Protein AF-A0A435Z7U7-F1 (afdb_monomer_lite)

Sequence (94 aa):
MIYISEEESAALVTHELAFEAAREALVAAASRQSWVFPAVIGRTKEASNTFSIKSGSSNDLTGVKIGSFWSGNPARGLPRHNSTIVLLDHNTGR

pLDDT: mean 96.13, std 2.6, range [87.5, 98.56]

Radius of gyration: 15.52 Å; chains: 1; bounding box: 40×30×38 Å

Foldseek 3Di:
DDDADPVNCVVPDDPVNVVVVVVVVVVCVVDPQKDWDDKDKDADVPNQKIWIKTWMDGPAWGWIKIKIADPCCVVVVGDRIDIDIDTAHNPPRD

Structure (mmCIF, N/CA/C/O backbone):
data_AF-A0A435Z7U7-F1
#
_entry.id   AF-A0A435Z7U7-F1
#
loop_
_atom_site.group_PDB
_atom_site.id
_atom_site.type_symbol
_atom_site.label_atom_id
_atom_site.label_alt_id
_atom_site.label_comp_id
_atom_site.label_asym_id
_atom_site.label_entity_id
_atom_site.label_seq_id
_atom_site.pdbx_PDB_ins_code
_atom_site.Cartn_x
_atom_site.Cartn_y
_atom_site.Cartn_z
_atom_site.occupancy
_atom_site.B_iso_or_equiv
_atom_site.auth_seq_id
_atom_site.auth_comp_id
_atom_site.auth_asym_id
_atom_site.auth_atom_id
_atom_site.pdbx_PDB_model_num
ATOM 1 N N . MET A 1 1 ? -3.609 -15.086 6.948 1.00 87.50 1 MET A N 1
ATOM 2 C CA . MET A 1 1 ? -3.115 -14.201 5.879 1.00 87.50 1 MET A CA 1
ATOM 3 C C . MET A 1 1 ? -3.924 -14.495 4.634 1.00 87.50 1 MET A C 1
ATOM 5 O O . MET A 1 1 ? -3.966 -15.651 4.230 1.00 87.50 1 MET A O 1
ATOM 9 N N . ILE A 1 2 ? -4.615 -13.492 4.100 1.00 95.94 2 ILE A N 1
ATOM 10 C CA . ILE A 1 2 ? -5.355 -13.594 2.838 1.00 95.94 2 ILE A CA 1
ATOM 11 C C . ILE A 1 2 ? -4.466 -12.968 1.765 1.00 95.94 2 ILE A C 1
ATOM 13 O O . ILE A 1 2 ? -3.935 -11.879 1.976 1.00 95.94 2 ILE A O 1
ATOM 17 N N . TYR A 1 3 ? -4.269 -13.672 0.655 1.00 97.38 3 TYR A N 1
ATOM 18 C CA . TYR A 1 3 ? -3.587 -13.137 -0.518 1.00 97.38 3 TYR A CA 1
ATOM 19 C C . TYR A 1 3 ? -4.638 -12.748 -1.552 1.00 97.38 3 TYR A C 1
ATOM 21 O O . TYR A 1 3 ? -5.548 -13.529 -1.810 1.00 97.38 3 TYR A O 1
ATOM 29 N N . ILE A 1 4 ? -4.506 -11.542 -2.102 1.00 97.94 4 ILE A N 1
ATOM 30 C CA . ILE A 1 4 ? -5.317 -11.048 -3.213 1.00 97.94 4 ILE A CA 1
ATOM 31 C C . ILE A 1 4 ? -4.329 -10.644 -4.302 1.00 97.94 4 ILE A C 1
ATOM 33 O O . ILE A 1 4 ? -3.472 -9.782 -4.083 1.00 97.94 4 ILE A O 1
ATOM 37 N N . SER A 1 5 ? -4.412 -11.309 -5.446 1.00 97.75 5 SER A N 1
ATOM 38 C CA . SER A 1 5 ? -3.595 -11.007 -6.616 1.00 97.75 5 SER A CA 1
ATOM 39 C C . SER A 1 5 ? -4.013 -9.692 -7.281 1.00 97.75 5 SER A C 1
ATOM 41 O O . SER A 1 5 ? -5.085 -9.143 -7.022 1.00 97.75 5 SER A O 1
ATOM 43 N N . GLU A 1 6 ? -3.159 -9.180 -8.169 1.00 96.25 6 GLU A N 1
ATOM 44 C CA . GLU A 1 6 ? -3.488 -8.011 -8.990 1.00 96.25 6 GLU A CA 1
ATOM 45 C C . GLU A 1 6 ? -4.755 -8.259 -9.822 1.00 96.25 6 GLU A C 1
ATOM 47 O O . GLU A 1 6 ? -5.654 -7.421 -9.812 1.00 96.25 6 GLU A O 1
ATOM 52 N N . GLU A 1 7 ? -4.861 -9.432 -10.453 1.00 97.69 7 GLU A N 1
ATOM 53 C CA . GLU A 1 7 ? -6.016 -9.831 -11.263 1.00 97.69 7 GLU A CA 1
ATOM 54 C C . GLU A 1 7 ? -7.310 -9.872 -10.439 1.00 97.69 7 GLU A C 1
ATOM 56 O O . GLU A 1 7 ? -8.308 -9.269 -10.832 1.00 97.69 7 GLU A O 1
ATOM 61 N N . GLU A 1 8 ? -7.285 -10.496 -9.256 1.00 98.19 8 GLU A N 1
ATOM 62 C CA . GLU A 1 8 ? -8.441 -10.519 -8.352 1.00 98.19 8 GLU A CA 1
ATOM 63 C C . GLU A 1 8 ? -8.818 -9.109 -7.888 1.00 98.19 8 GLU A C 1
ATOM 65 O O . GLU A 1 8 ? -9.991 -8.741 -7.913 1.00 98.19 8 GLU A O 1
ATOM 70 N N . SER A 1 9 ? -7.837 -8.287 -7.502 1.00 97.06 9 SER A N 1
ATOM 71 C CA . SER A 1 9 ? -8.107 -6.912 -7.070 1.00 97.06 9 SER A CA 1
ATOM 72 C C . SER A 1 9 ? -8.709 -6.063 -8.193 1.00 97.06 9 SER A C 1
ATOM 74 O O . SER A 1 9 ? -9.649 -5.311 -7.950 1.00 97.06 9 SER A O 1
ATOM 76 N N . ALA A 1 10 ? -8.234 -6.224 -9.430 1.00 96.62 10 ALA A N 1
ATOM 77 C CA . ALA A 1 10 ? -8.752 -5.515 -10.594 1.00 96.62 10 ALA A CA 1
ATOM 78 C C . ALA A 1 10 ? -10.177 -5.957 -10.953 1.00 96.62 10 ALA A C 1
ATOM 80 O O . ALA A 1 10 ? -10.980 -5.130 -11.374 1.00 96.62 10 ALA A O 1
ATOM 81 N N . ALA A 1 11 ? -10.504 -7.237 -10.756 1.00 98.00 11 ALA A N 1
ATOM 82 C CA . ALA A 1 11 ? -11.848 -7.760 -10.977 1.00 98.00 11 ALA A CA 1
ATOM 83 C C . ALA A 1 11 ? -12.853 -7.317 -9.896 1.00 98.00 11 ALA A C 1
ATOM 85 O O . ALA A 1 11 ? -14.042 -7.187 -10.181 1.00 98.00 11 ALA A O 1
ATOM 86 N N . LEU A 1 12 ? -12.391 -7.096 -8.661 1.00 97.50 12 LEU A N 1
ATOM 87 C CA . LEU A 1 12 ? -13.237 -6.717 -7.523 1.00 97.50 12 LEU A CA 1
ATOM 88 C C . LEU A 1 12 ? -13.458 -5.202 -7.402 1.00 97.50 12 LEU A C 1
ATOM 90 O O . LEU A 1 12 ? -14.485 -4.773 -6.875 1.00 97.50 12 LEU A O 1
ATOM 94 N N . VAL A 1 13 ? -12.499 -4.384 -7.841 1.00 97.44 13 VAL A N 1
ATOM 95 C CA . VAL A 1 13 ? -12.558 -2.927 -7.673 1.00 97.44 13 VAL A CA 1
ATOM 96 C C . VAL A 1 13 ? -13.357 -2.274 -8.798 1.00 97.44 13 VAL A C 1
ATOM 98 O O . VAL A 1 13 ? -12.963 -2.306 -9.960 1.00 97.44 13 VAL A O 1
ATOM 101 N N . THR A 1 14 ? -14.447 -1.594 -8.437 1.00 98.25 14 THR A N 1
ATOM 102 C CA . THR A 1 14 ? -15.175 -0.698 -9.347 1.00 98.25 14 THR A CA 1
ATOM 103 C C . THR A 1 14 ? -14.737 0.754 -9.170 1.00 98.25 14 THR A C 1
ATOM 105 O O . THR A 1 14 ? -14.097 1.117 -8.177 1.00 98.25 14 THR A O 1
ATOM 108 N N . HIS A 1 15 ? -15.098 1.610 -10.128 1.00 97.81 15 HIS A N 1
ATOM 109 C CA . HIS A 1 15 ? -14.805 3.038 -10.039 1.00 97.81 15 HIS A CA 1
ATOM 110 C C . HIS A 1 15 ? -15.503 3.685 -8.836 1.00 97.81 15 HIS A C 1
ATOM 112 O O . HIS A 1 15 ? -14.880 4.444 -8.097 1.00 97.81 15 HIS A O 1
ATOM 118 N N . GLU A 1 16 ? -16.768 3.338 -8.604 1.00 98.56 16 GLU A N 1
ATOM 119 C CA . GLU A 1 16 ? -17.573 3.830 -7.487 1.00 98.56 16 GLU A CA 1
ATOM 120 C C . GLU A 1 16 ? -16.971 3.391 -6.150 1.00 98.56 16 GLU A C 1
ATOM 122 O O . GLU A 1 16 ? -16.804 4.217 -5.256 1.00 98.56 16 GLU A O 1
ATOM 127 N N . LEU A 1 17 ? -16.563 2.120 -6.031 1.00 98.31 17 LEU A N 1
ATOM 128 C CA . LEU A 1 17 ? -15.903 1.610 -4.828 1.00 98.31 17 LEU A CA 1
ATOM 129 C C . LEU A 1 17 ? -14.598 2.365 -4.548 1.00 98.31 17 LEU A C 1
ATOM 131 O O . LEU A 1 17 ? -14.352 2.789 -3.419 1.00 98.31 17 LEU A O 1
ATOM 135 N N . ALA A 1 18 ? -13.764 2.554 -5.575 1.00 98.12 18 ALA A N 1
ATOM 136 C CA . ALA A 1 18 ? -12.503 3.275 -5.442 1.00 98.12 18 ALA A CA 1
ATOM 137 C C . ALA A 1 18 ? -12.717 4.747 -5.058 1.00 98.12 18 ALA A C 1
ATOM 139 O O . ALA A 1 18 ? -11.972 5.284 -4.236 1.00 98.12 18 ALA A O 1
ATOM 140 N N . PHE A 1 19 ? -13.730 5.395 -5.637 1.00 98.44 19 PHE A N 1
ATOM 141 C CA . PHE A 1 19 ? -14.076 6.781 -5.344 1.00 98.44 19 PHE A CA 1
ATOM 142 C C . PHE A 1 19 ? -14.530 6.958 -3.893 1.00 98.44 19 PHE A C 1
ATOM 144 O O . PHE A 1 19 ? -13.982 7.805 -3.183 1.00 98.44 19 PHE A O 1
ATOM 151 N N . GLU A 1 20 ? -15.482 6.145 -3.433 1.00 98.50 20 GLU A N 1
ATOM 152 C CA . GLU A 1 20 ? -16.001 6.226 -2.065 1.00 98.50 20 GLU A CA 1
ATOM 153 C C . GLU A 1 20 ? -14.892 5.946 -1.042 1.00 98.50 20 GLU A C 1
ATOM 155 O O . GLU A 1 20 ? -14.692 6.744 -0.124 1.00 98.50 20 GLU A O 1
ATOM 160 N N . ALA A 1 21 ? -14.080 4.905 -1.264 1.00 96.38 21 ALA A N 1
ATOM 161 C CA . ALA A 1 21 ? -12.946 4.584 -0.398 1.00 96.38 21 ALA A CA 1
ATOM 162 C C . ALA A 1 21 ? -11.911 5.722 -0.334 1.00 96.38 21 ALA A C 1
ATOM 164 O O . ALA A 1 21 ? -11.415 6.065 0.742 1.00 96.38 21 ALA A O 1
ATOM 165 N N . ALA A 1 22 ? -11.585 6.348 -1.471 1.00 96.75 22 ALA A N 1
ATOM 166 C CA . ALA A 1 22 ? -10.663 7.482 -1.505 1.00 96.75 22 ALA A CA 1
ATOM 167 C C . ALA A 1 22 ? -11.236 8.711 -0.783 1.00 96.75 22 ALA A C 1
ATOM 169 O O . ALA A 1 22 ? -10.508 9.384 -0.047 1.00 96.75 22 ALA A O 1
ATOM 170 N N . ARG A 1 23 ? -12.533 8.996 -0.956 1.00 97.69 23 ARG A N 1
ATOM 171 C CA . ARG A 1 23 ? -13.223 10.087 -0.257 1.00 97.69 23 ARG A CA 1
ATOM 172 C C . ARG A 1 23 ? -13.172 9.879 1.254 1.00 97.69 23 ARG A C 1
ATOM 174 O O . ARG A 1 23 ? -12.779 10.794 1.974 1.00 97.69 23 ARG A O 1
ATOM 181 N N . GLU A 1 24 ? -13.537 8.694 1.731 1.00 95.88 24 GLU A N 1
ATOM 182 C CA . GLU A 1 24 ? -13.525 8.356 3.159 1.00 95.88 24 GLU A CA 1
ATOM 183 C C . GLU A 1 24 ? -12.120 8.446 3.754 1.00 95.88 24 GLU A C 1
ATOM 185 O O . GLU A 1 24 ? -11.937 9.063 4.805 1.00 95.88 24 GLU A O 1
ATOM 190 N N . ALA A 1 25 ? -11.109 7.930 3.050 1.00 94.50 25 ALA A N 1
ATOM 191 C CA . ALA A 1 25 ? -9.719 8.033 3.479 1.00 94.50 25 ALA A CA 1
ATOM 192 C C . ALA A 1 25 ? -9.252 9.495 3.601 1.00 94.50 25 ALA A C 1
ATOM 194 O O . ALA A 1 25 ? -8.573 9.846 4.566 1.00 94.50 25 ALA A O 1
ATOM 195 N N . LEU A 1 26 ? -9.627 10.365 2.656 1.00 95.62 26 LEU A N 1
ATOM 196 C CA . LEU A 1 26 ? -9.290 11.792 2.704 1.00 95.62 26 LEU A CA 1
ATOM 197 C C . LEU A 1 26 ? -9.998 12.517 3.856 1.00 95.62 26 LEU A C 1
ATOM 199 O O . LEU A 1 26 ? -9.369 13.322 4.542 1.00 95.62 26 LEU A O 1
ATOM 203 N N . VAL A 1 27 ? -11.276 12.213 4.104 1.00 95.75 27 VAL A N 1
ATOM 204 C CA . VAL A 1 27 ? -12.023 12.754 5.253 1.00 95.75 27 VAL A CA 1
ATOM 205 C C . VAL A 1 27 ? -11.380 12.313 6.570 1.00 95.75 27 VAL A C 1
ATOM 207 O O . VAL A 1 27 ? -11.158 13.145 7.450 1.00 95.75 27 VAL A O 1
ATOM 210 N N . ALA A 1 28 ? -11.019 11.034 6.695 1.00 94.31 28 ALA A N 1
ATOM 211 C CA . ALA A 1 28 ? -10.350 10.502 7.879 1.00 94.31 28 ALA A CA 1
ATOM 212 C C . ALA A 1 28 ? -8.962 11.127 8.094 1.00 94.31 28 ALA A C 1
ATOM 214 O O . ALA A 1 28 ? -8.595 11.426 9.231 1.00 94.31 28 ALA A O 1
ATOM 215 N N . ALA A 1 29 ? -8.199 11.363 7.022 1.00 93.69 29 ALA A N 1
ATOM 216 C CA . ALA A 1 29 ? -6.880 11.999 7.083 1.00 93.69 29 ALA A CA 1
ATOM 217 C C . ALA A 1 29 ? -6.940 13.477 7.507 1.00 93.69 29 ALA A C 1
ATOM 219 O O . ALA A 1 29 ? -5.981 13.995 8.074 1.00 93.69 29 ALA A O 1
ATOM 220 N N . ALA A 1 30 ? -8.061 14.155 7.246 1.00 95.62 30 ALA A N 1
ATOM 221 C CA . ALA A 1 30 ? -8.314 15.519 7.707 1.00 95.62 30 ALA A CA 1
ATOM 222 C C . ALA A 1 30 ? -8.866 15.583 9.146 1.00 95.62 30 ALA A C 1
ATOM 224 O O . ALA A 1 30 ? -9.022 16.675 9.698 1.00 95.62 30 ALA A O 1
ATOM 225 N N . SER A 1 31 ? -9.178 14.436 9.755 1.00 93.00 31 SER A N 1
ATOM 226 C CA . SER A 1 31 ? -9.731 14.331 11.105 1.00 93.00 31 SER A CA 1
ATOM 227 C C . SER A 1 31 ? -8.708 13.748 12.090 1.00 93.00 31 SER A C 1
ATOM 229 O O . SER A 1 31 ? -7.556 13.485 11.755 1.00 93.00 31 SER A O 1
ATOM 231 N N . ARG A 1 32 ? -9.118 13.556 13.351 1.00 92.38 32 ARG A N 1
ATOM 232 C CA . ARG A 1 32 ? -8.306 12.870 14.377 1.00 92.38 32 ARG A CA 1
ATOM 233 C C . ARG A 1 32 ? -8.553 11.356 14.432 1.00 92.38 32 ARG A C 1
ATOM 235 O O . ARG A 1 32 ? -8.158 10.721 15.401 1.00 92.38 32 ARG A O 1
ATOM 242 N N . GLN A 1 33 ? -9.253 10.796 13.445 1.00 91.19 33 GLN A N 1
ATOM 243 C CA . GLN A 1 33 ? -9.636 9.376 13.397 1.00 91.19 33 GLN A CA 1
ATOM 244 C C . GLN A 1 33 ? -8.646 8.518 12.602 1.00 91.19 33 GLN A C 1
ATOM 246 O O . GLN A 1 33 ? -8.868 7.320 12.425 1.00 91.19 33 GLN A O 1
ATOM 251 N N . SER A 1 34 ? -7.577 9.123 12.082 1.00 96.00 34 SER A N 1
ATOM 252 C CA . SER A 1 34 ? -6.515 8.399 11.402 1.00 96.00 34 SER A CA 1
ATOM 253 C C . SER A 1 34 ? -5.151 9.038 11.627 1.00 96.00 34 SER A C 1
ATOM 255 O O . SER A 1 34 ? -5.024 10.199 12.021 1.00 96.00 34 SER A O 1
ATOM 257 N N . TRP A 1 35 ? -4.123 8.249 11.352 1.00 96.50 35 TRP A N 1
ATOM 258 C CA . TRP A 1 35 ? -2.725 8.618 11.396 1.00 96.50 35 TRP A CA 1
ATOM 259 C C . TRP A 1 35 ? -2.095 8.261 10.060 1.00 96.50 35 TRP A C 1
ATOM 261 O O . TRP A 1 35 ? -2.073 7.097 9.658 1.00 96.50 35 TRP A O 1
ATOM 271 N N . VAL A 1 36 ? -1.554 9.270 9.383 1.00 96.88 36 VAL A N 1
ATOM 272 C CA . VAL A 1 36 ? -0.693 9.093 8.213 1.00 96.88 36 VAL A CA 1
ATOM 273 C C . VAL A 1 36 ? 0.745 9.223 8.689 1.00 96.88 36 VAL A C 1
ATOM 275 O O . VAL A 1 36 ? 1.144 10.271 9.200 1.00 96.88 36 VAL A O 1
ATOM 278 N N . PHE A 1 37 ? 1.525 8.155 8.555 1.00 97.31 37 PHE A N 1
ATOM 279 C CA . PHE A 1 37 ? 2.899 8.144 9.045 1.00 97.31 37 PHE A CA 1
ATOM 280 C C . PHE A 1 37 ? 3.864 8.760 8.018 1.00 97.31 37 PHE A C 1
ATOM 282 O O . PHE A 1 37 ? 3.571 8.765 6.816 1.00 97.31 37 PHE A O 1
ATOM 289 N N . PRO A 1 38 ? 5.032 9.272 8.457 1.00 98.12 38 PRO A N 1
ATOM 290 C CA . PRO A 1 38 ? 6.043 9.794 7.548 1.00 98.12 38 PRO A CA 1
ATOM 291 C C . PRO A 1 38 ? 6.436 8.766 6.485 1.00 98.12 38 PRO A C 1
ATOM 293 O O . PRO A 1 38 ? 6.770 7.622 6.795 1.00 98.12 38 PRO A O 1
ATOM 296 N N . ALA A 1 39 ? 6.413 9.184 5.220 1.00 98.12 39 ALA A N 1
ATOM 297 C CA . ALA A 1 39 ? 6.806 8.313 4.125 1.00 98.12 39 ALA A CA 1
ATOM 298 C C . ALA A 1 39 ? 8.311 8.017 4.183 1.00 98.12 39 ALA A C 1
ATOM 300 O O . ALA A 1 39 ? 9.132 8.931 4.279 1.00 98.12 39 ALA A O 1
ATOM 301 N N . VAL A 1 40 ? 8.679 6.746 4.032 1.00 98.31 40 VAL A N 1
ATOM 302 C CA . VAL A 1 40 ? 10.067 6.360 3.754 1.00 98.31 40 VAL A CA 1
ATOM 303 C C . VAL A 1 40 ? 10.274 6.453 2.252 1.00 98.31 40 VAL A C 1
ATOM 305 O O . VAL A 1 40 ? 9.476 5.910 1.489 1.00 98.31 40 VAL A O 1
ATOM 308 N N . ILE A 1 41 ? 11.338 7.122 1.818 1.00 97.75 41 ILE A N 1
ATOM 309 C CA . ILE A 1 41 ? 11.712 7.231 0.406 1.00 97.75 41 ILE A CA 1
ATOM 310 C C . ILE A 1 41 ? 13.131 6.699 0.264 1.00 97.75 41 ILE A C 1
ATOM 312 O O . ILE A 1 41 ? 14.070 7.251 0.833 1.00 97.75 41 ILE A O 1
ATOM 316 N N . GLY A 1 42 ? 13.279 5.624 -0.501 1.00 96.38 42 GLY A N 1
ATOM 317 C CA . GLY A 1 42 ? 14.560 5.000 -0.781 1.00 96.38 42 GLY A CA 1
ATOM 318 C C . GLY A 1 42 ? 14.947 5.136 -2.246 1.00 96.38 42 GLY A C 1
ATOM 319 O O . GLY A 1 42 ? 14.106 5.101 -3.147 1.00 96.38 42 GLY A O 1
ATOM 320 N N . ARG A 1 43 ? 16.249 5.262 -2.487 1.00 95.94 43 ARG A N 1
ATOM 321 C CA . ARG A 1 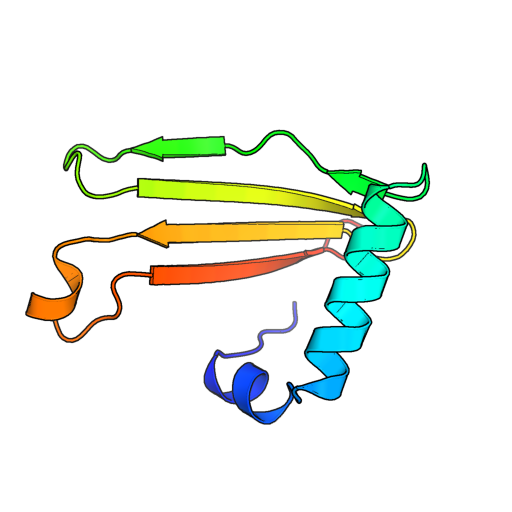43 ? 16.858 5.154 -3.815 1.00 95.94 43 ARG A CA 1
ATOM 322 C C . ARG A 1 43 ? 17.788 3.955 -3.827 1.00 95.94 43 ARG A C 1
ATOM 324 O O . ARG A 1 43 ? 18.410 3.647 -2.813 1.00 95.94 43 ARG A O 1
ATOM 331 N N . THR A 1 44 ? 17.869 3.274 -4.961 1.00 93.31 44 THR A N 1
ATOM 332 C CA . THR A 1 44 ? 18.847 2.193 -5.129 1.00 93.31 44 THR A CA 1
ATOM 333 C C . THR A 1 44 ? 20.192 2.754 -5.601 1.00 93.31 44 THR A C 1
ATOM 335 O O . THR A 1 44 ? 20.325 3.959 -5.812 1.00 93.31 44 THR A O 1
ATOM 338 N N . LYS A 1 45 ? 21.189 1.882 -5.815 1.00 94.00 45 LYS A N 1
ATOM 339 C CA . LYS A 1 45 ? 22.446 2.260 -6.486 1.00 94.00 45 LYS A CA 1
ATOM 340 C C . LYS A 1 45 ? 22.196 2.877 -7.867 1.00 94.00 45 LYS A C 1
ATOM 342 O O . LYS A 1 45 ? 22.884 3.813 -8.257 1.00 94.00 45 LYS A O 1
ATOM 347 N N . GLU A 1 46 ? 21.214 2.349 -8.591 1.00 94.31 46 GLU A N 1
ATOM 348 C CA . GLU A 1 46 ? 20.699 2.974 -9.803 1.00 94.31 46 GLU A CA 1
ATOM 349 C C . GLU A 1 46 ? 19.792 4.138 -9.384 1.00 94.31 46 GLU A C 1
ATOM 351 O O . GLU A 1 46 ? 18.711 3.918 -8.829 1.00 94.31 46 GLU A O 1
ATOM 356 N N . ALA A 1 47 ? 20.249 5.373 -9.612 1.00 91.12 47 ALA A N 1
ATOM 357 C CA . ALA A 1 47 ? 19.588 6.586 -9.124 1.00 91.12 47 ALA A CA 1
ATOM 358 C C . ALA A 1 47 ? 18.185 6.782 -9.719 1.00 91.12 47 ALA A C 1
ATOM 360 O O . ALA A 1 47 ? 17.337 7.436 -9.108 1.00 91.12 47 ALA A O 1
ATOM 361 N N . SER A 1 48 ? 17.938 6.195 -10.894 1.00 93.56 48 SER A N 1
ATOM 362 C CA . SER A 1 48 ? 16.631 6.202 -11.549 1.00 93.56 48 SER A CA 1
ATOM 363 C C . SER A 1 48 ? 15.622 5.222 -10.937 1.00 93.56 48 SER A C 1
ATOM 365 O O . SER A 1 48 ? 14.434 5.315 -11.247 1.00 93.56 48 SER A O 1
ATOM 367 N N . ASN A 1 49 ? 16.053 4.325 -10.043 1.00 97.62 49 ASN A N 1
ATOM 368 C CA . ASN A 1 49 ? 15.174 3.390 -9.347 1.00 97.62 49 ASN A CA 1
ATOM 369 C C . ASN A 1 49 ? 14.907 3.856 -7.915 1.00 97.62 49 ASN A C 1
ATOM 371 O O . ASN A 1 49 ? 15.826 4.143 -7.138 1.00 97.62 49 ASN A O 1
ATOM 375 N N . THR A 1 50 ? 13.631 3.883 -7.546 1.00 97.81 50 THR A N 1
ATOM 376 C CA . THR A 1 50 ? 13.180 4.369 -6.239 1.00 97.81 50 THR A CA 1
ATOM 377 C C . THR A 1 50 ? 12.131 3.448 -5.646 1.00 97.81 50 THR A C 1
ATOM 379 O O . THR A 1 50 ? 11.387 2.786 -6.368 1.00 97.81 50 THR A O 1
ATOM 382 N N . PHE A 1 51 ? 12.042 3.425 -4.322 1.00 97.94 51 PHE A N 1
ATOM 383 C CA . PHE A 1 51 ? 10.920 2.820 -3.621 1.00 97.94 51 PHE A CA 1
ATOM 384 C C . PHE A 1 51 ? 10.412 3.758 -2.532 1.00 97.94 51 PHE A C 1
ATOM 386 O O . PHE A 1 51 ? 11.112 4.665 -2.081 1.00 97.94 51 PHE A O 1
ATOM 393 N N . SER A 1 52 ? 9.175 3.541 -2.111 1.00 98.31 52 SER A N 1
ATOM 394 C CA . SER A 1 52 ? 8.588 4.246 -0.985 1.00 98.31 52 SER A CA 1
ATOM 395 C C . SER A 1 52 ? 7.778 3.306 -0.113 1.00 98.31 52 SER A C 1
ATOM 397 O O . SER A 1 52 ? 7.176 2.354 -0.610 1.00 98.31 52 SER A O 1
ATOM 399 N N . ILE A 1 53 ? 7.747 3.606 1.179 1.00 98.56 53 ILE A N 1
ATOM 400 C CA . ILE A 1 53 ? 6.866 2.962 2.146 1.00 98.56 53 ILE A CA 1
ATOM 401 C C . ILE A 1 53 ? 5.928 4.044 2.660 1.00 98.56 53 ILE A C 1
ATOM 403 O O . ILE A 1 53 ? 6.376 5.074 3.166 1.00 98.56 53 ILE A O 1
ATOM 407 N N . LYS A 1 54 ? 4.628 3.826 2.477 1.00 98.50 54 LYS A N 1
ATOM 408 C CA . LYS A 1 54 ? 3.568 4.727 2.931 1.00 98.50 54 LYS A CA 1
ATOM 409 C C . LYS A 1 54 ? 2.638 3.930 3.825 1.00 98.50 54 LYS A C 1
ATOM 411 O O . LYS A 1 54 ? 1.994 3.001 3.343 1.00 98.50 54 LYS A O 1
ATOM 416 N N . SER A 1 55 ? 2.599 4.263 5.104 1.00 98.00 55 SER A N 1
ATOM 417 C CA . SER A 1 55 ? 1.786 3.566 6.095 1.00 98.00 55 SER A CA 1
ATOM 418 C C . SER A 1 55 ? 0.787 4.507 6.747 1.00 98.00 55 SER A C 1
ATOM 420 O O . SER A 1 55 ? 0.968 5.728 6.782 1.00 98.00 55 SER A O 1
ATOM 422 N N . GLY A 1 56 ? -0.273 3.913 7.276 1.00 96.88 56 GLY A N 1
ATOM 423 C CA . G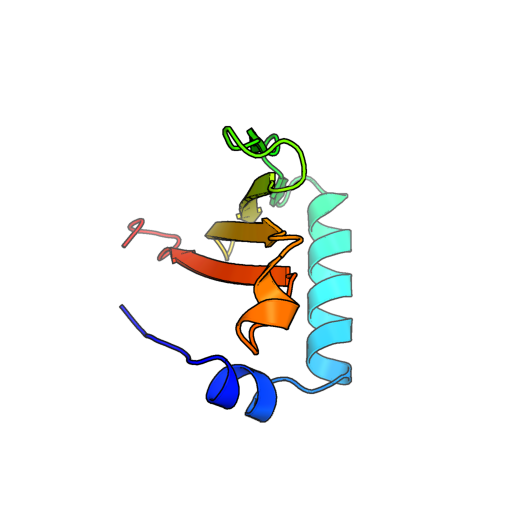LY A 1 56 ? -1.277 4.624 8.039 1.00 96.88 56 GLY A CA 1
ATOM 424 C C . GLY A 1 56 ? -2.116 3.681 8.884 1.00 96.88 56 GLY A C 1
ATOM 425 O O . GLY A 1 56 ? -2.041 2.456 8.751 1.00 96.88 56 GLY A O 1
ATOM 426 N N . SER A 1 57 ? -2.897 4.277 9.771 1.00 96.25 57 SER A N 1
ATOM 427 C CA . SER A 1 57 ? -3.849 3.582 10.627 1.00 96.25 57 SER A CA 1
ATOM 428 C C . SER A 1 57 ? -5.086 4.457 10.826 1.00 96.25 57 SER A C 1
ATOM 430 O O . SER A 1 57 ? -4.972 5.677 10.885 1.00 96.25 57 SER A O 1
ATOM 432 N N . SER A 1 58 ? -6.261 3.854 10.899 1.00 93.56 58 SER A N 1
ATOM 433 C CA . SER A 1 58 ? -7.521 4.451 11.336 1.00 93.56 58 SER A CA 1
ATOM 434 C C . SER A 1 58 ? -8.111 3.588 12.448 1.00 93.56 58 SER A C 1
ATOM 436 O O . SER A 1 58 ? -7.501 2.598 12.845 1.00 93.56 58 SER A O 1
ATOM 438 N N . ASN A 1 59 ? -9.304 3.928 12.931 1.00 88.06 59 ASN A N 1
ATOM 439 C CA . ASN A 1 59 ? -10.011 3.112 13.922 1.00 88.06 59 ASN A CA 1
ATOM 440 C C . ASN A 1 59 ? -10.283 1.665 13.466 1.00 88.06 59 ASN A C 1
ATOM 442 O O . ASN A 1 59 ? -10.438 0.796 14.314 1.00 88.06 59 ASN A O 1
ATOM 446 N N . ASP A 1 60 ? -10.335 1.414 12.154 1.00 87.50 60 ASP A N 1
ATOM 447 C CA . ASP A 1 60 ? -10.783 0.127 11.605 1.00 87.50 60 ASP A CA 1
ATOM 448 C C . ASP A 1 60 ? -9.740 -0.544 10.696 1.00 87.50 60 ASP A C 1
ATOM 450 O O . ASP A 1 60 ? -9.838 -1.736 10.408 1.00 87.50 60 ASP A O 1
ATOM 454 N N . LEU A 1 61 ? -8.731 0.197 10.222 1.00 93.12 61 LEU A N 1
ATOM 455 C CA . LEU A 1 61 ? -7.743 -0.298 9.261 1.00 93.12 61 LEU A CA 1
ATOM 456 C C . LEU A 1 61 ? -6.330 0.111 9.659 1.00 93.12 61 LEU A C 1
ATOM 458 O O . LEU A 1 61 ? -6.065 1.271 9.949 1.00 93.12 61 LEU A O 1
ATOM 462 N N . THR A 1 62 ? -5.389 -0.826 9.594 1.00 96.12 62 THR A N 1
ATOM 463 C CA . THR A 1 62 ? -3.956 -0.558 9.764 1.00 96.12 62 THR A CA 1
ATOM 464 C C . THR A 1 62 ? -3.195 -1.234 8.639 1.00 96.12 62 THR A C 1
ATOM 466 O O . THR A 1 62 ? -3.439 -2.399 8.324 1.00 96.12 62 THR A O 1
ATOM 469 N N . GLY A 1 63 ? -2.256 -0.525 8.017 1.00 97.38 63 GLY A N 1
ATOM 470 C CA . GLY A 1 63 ? -1.495 -1.130 6.937 1.00 97.38 63 GLY A CA 1
ATOM 471 C C . GLY A 1 63 ? -0.417 -0.258 6.327 1.00 97.38 63 GLY A C 1
ATOM 472 O O . GLY A 1 63 ? -0.117 0.861 6.757 1.00 97.38 63 GLY A O 1
ATOM 473 N N . VAL A 1 64 ? 0.188 -0.815 5.287 1.00 98.38 64 VAL A N 1
ATOM 474 C CA . VAL A 1 64 ? 1.291 -0.206 4.559 1.00 98.38 64 VAL A CA 1
ATOM 475 C C . VAL A 1 64 ? 1.199 -0.520 3.076 1.00 98.38 64 VAL A C 1
ATOM 477 O O . VAL A 1 64 ? 0.844 -1.624 2.671 1.00 98.38 64 VAL A O 1
ATOM 480 N N . LYS A 1 65 ? 1.574 0.456 2.251 1.00 98.50 65 LYS A N 1
ATOM 481 C CA . LYS A 1 65 ? 1.878 0.258 0.840 1.00 98.50 65 LYS A CA 1
ATOM 482 C C . LYS A 1 65 ? 3.371 0.407 0.608 1.00 98.50 65 LYS A C 1
ATOM 484 O O . LYS A 1 65 ? 3.956 1.447 0.919 1.00 98.50 65 LYS A O 1
ATOM 489 N N . ILE A 1 66 ? 3.955 -0.604 -0.017 1.00 98.50 66 ILE A N 1
ATOM 490 C CA . ILE A 1 66 ? 5.308 -0.564 -0.558 1.00 98.50 66 ILE A CA 1
ATOM 491 C C . ILE A 1 66 ? 5.162 -0.311 -2.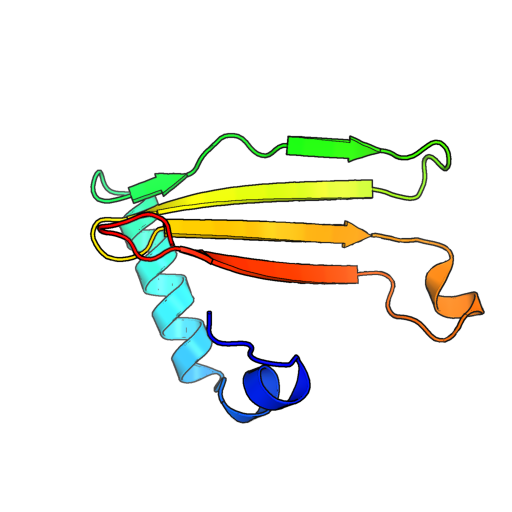054 1.00 98.50 66 ILE A C 1
ATOM 493 O O . ILE A 1 66 ? 4.593 -1.130 -2.767 1.00 98.50 66 ILE A O 1
ATOM 497 N N . GLY A 1 67 ? 5.610 0.851 -2.520 1.00 98.12 67 GLY A N 1
ATOM 498 C CA . GLY A 1 67 ? 5.586 1.225 -3.933 1.00 98.12 67 GLY A CA 1
ATOM 499 C C . GLY A 1 67 ? 6.994 1.312 -4.498 1.00 98.12 67 GLY A C 1
ATOM 500 O O . GLY A 1 67 ? 7.918 1.717 -3.796 1.00 98.12 67 GLY A O 1
ATOM 501 N N . SER A 1 68 ? 7.157 0.984 -5.770 1.00 97.81 68 SER A N 1
ATOM 502 C CA . SER A 1 68 ? 8.440 1.005 -6.461 1.00 97.81 68 SER A CA 1
ATOM 503 C C . SER A 1 68 ? 8.327 1.628 -7.849 1.00 97.81 68 SER A C 1
ATOM 505 O O . SER A 1 68 ? 7.272 1.601 -8.484 1.00 97.81 68 SER A O 1
ATOM 507 N N . PHE A 1 69 ? 9.430 2.212 -8.309 1.00 98.00 69 PHE A N 1
ATOM 508 C CA . PHE A 1 69 ? 9.613 2.699 -9.668 1.00 98.00 69 PHE A CA 1
ATOM 509 C C . PHE A 1 69 ? 10.961 2.224 -10.201 1.00 98.00 69 PHE A C 1
ATOM 511 O O . PHE A 1 69 ? 12.001 2.607 -9.666 1.00 98.00 69 PHE A O 1
ATOM 518 N N . TRP A 1 70 ? 10.932 1.382 -11.233 1.00 97.62 70 TRP A N 1
ATOM 519 C CA . TRP A 1 70 ? 12.118 0.859 -11.906 1.00 97.62 70 TRP A CA 1
ATOM 520 C C . TRP A 1 70 ? 12.129 1.319 -13.362 1.00 97.62 70 TRP A C 1
ATOM 522 O O . TRP A 1 70 ? 11.339 0.852 -14.186 1.00 97.62 70 TRP A O 1
ATOM 532 N N . SER A 1 71 ? 13.027 2.245 -13.688 1.00 96.50 71 SER A N 1
ATOM 533 C CA . SER A 1 71 ? 13.052 2.945 -14.979 1.00 96.50 71 SER A CA 1
ATOM 534 C C . SER A 1 71 ? 13.259 1.995 -16.169 1.00 96.50 71 SER A C 1
ATOM 536 O O . SER A 1 71 ? 12.611 2.157 -17.208 1.00 96.50 71 SER A O 1
ATOM 538 N N . GLY A 1 72 ? 14.109 0.979 -15.985 1.00 96.69 72 GLY A N 1
ATOM 539 C CA . GLY A 1 72 ? 14.501 -0.008 -16.994 1.00 96.69 72 GLY A CA 1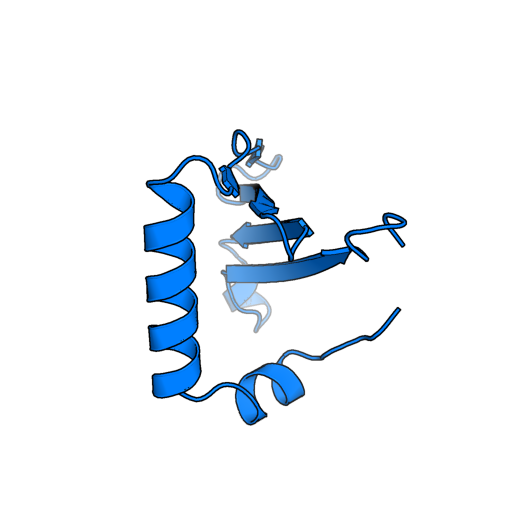
ATOM 540 C C . GLY A 1 72 ? 13.571 -1.217 -17.144 1.00 96.69 72 GLY A C 1
ATOM 541 O O . GLY A 1 72 ? 13.808 -2.050 -18.015 1.00 96.69 72 GLY A O 1
ATOM 542 N N . ASN A 1 73 ? 12.509 -1.333 -16.340 1.00 97.44 73 ASN A N 1
ATOM 543 C CA . ASN A 1 73 ? 11.580 -2.469 -16.408 1.00 97.44 73 ASN A CA 1
ATOM 544 C C . ASN A 1 73 ? 10.938 -2.714 -17.790 1.00 97.44 73 ASN A C 1
ATOM 546 O O . ASN A 1 73 ? 10.811 -3.883 -18.160 1.00 97.44 73 ASN A O 1
ATOM 550 N N . PRO A 1 74 ? 10.607 -1.690 -18.603 1.00 97.62 74 PRO A N 1
ATOM 551 C CA . PRO A 1 74 ? 10.043 -1.915 -19.933 1.00 97.62 74 PRO A CA 1
ATOM 552 C C . PRO A 1 74 ? 10.937 -2.747 -20.861 1.00 97.62 74 PRO A C 1
ATOM 554 O O . PRO A 1 74 ? 10.419 -3.532 -21.647 1.00 97.62 74 PRO A O 1
ATOM 557 N N . ALA A 1 75 ? 12.267 -2.665 -20.725 1.00 97.50 75 ALA A N 1
ATOM 558 C CA . ALA A 1 75 ? 13.201 -3.496 -21.497 1.00 97.50 75 ALA A CA 1
ATOM 559 C C . ALA A 1 75 ? 13.109 -4.996 -21.149 1.00 97.50 75 ALA A C 1
ATOM 561 O O . ALA A 1 75 ? 13.646 -5.839 -21.859 1.00 97.50 75 ALA A O 1
ATOM 562 N N . ARG A 1 76 ? 12.432 -5.326 -20.045 1.00 96.50 76 ARG A N 1
ATOM 563 C CA . ARG A 1 76 ? 12.189 -6.682 -19.542 1.00 96.50 76 ARG A CA 1
ATOM 564 C C . ARG A 1 76 ? 10.713 -7.083 -19.653 1.00 96.50 76 ARG A C 1
ATOM 566 O O . ARG A 1 76 ? 10.332 -8.098 -19.083 1.00 96.50 76 ARG A O 1
ATOM 573 N N . GLY A 1 77 ? 9.883 -6.275 -20.319 1.00 97.19 77 GLY A N 1
ATOM 574 C CA . GLY A 1 77 ? 8.438 -6.500 -20.412 1.00 97.19 77 GLY A CA 1
ATOM 575 C C . GLY A 1 77 ? 7.672 -6.259 -19.106 1.00 97.19 77 GLY A C 1
ATOM 576 O O . GLY A 1 77 ? 6.570 -6.770 -18.955 1.00 97.19 77 GLY A O 1
ATOM 577 N N . LEU A 1 78 ? 8.240 -5.506 -18.156 1.00 97.12 78 LEU A N 1
ATOM 578 C CA . LEU A 1 78 ? 7.625 -5.237 -16.852 1.00 97.12 78 LEU A CA 1
ATOM 579 C C . LEU A 1 78 ? 7.139 -3.777 -16.734 1.00 97.12 78 LEU A C 1
ATOM 581 O O . LEU A 1 78 ? 7.764 -2.871 -17.303 1.00 97.12 78 LEU A O 1
ATOM 585 N N . PRO A 1 79 ? 6.087 -3.500 -15.938 1.00 96.62 79 PRO A N 1
ATOM 586 C CA . PRO A 1 79 ? 5.696 -2.138 -15.591 1.00 96.62 79 PRO A CA 1
ATOM 587 C C . PRO A 1 79 ? 6.785 -1.413 -14.795 1.00 96.62 79 PRO A C 1
ATOM 589 O O . PRO A 1 79 ? 7.470 -2.003 -13.953 1.00 96.62 79 PRO A O 1
ATOM 592 N N . ARG A 1 80 ? 6.923 -0.099 -15.014 1.00 97.50 80 ARG A N 1
ATOM 593 C CA . ARG A 1 80 ? 7.830 0.735 -14.205 1.00 97.50 80 ARG A CA 1
ATOM 594 C C . ARG A 1 80 ? 7.361 0.826 -12.759 1.00 97.50 80 ARG A C 1
ATOM 596 O O . ARG A 1 80 ? 8.177 0.704 -11.850 1.00 97.50 80 ARG A O 1
ATOM 603 N N . HIS A 1 81 ? 6.065 1.058 -12.573 1.00 97.56 81 HIS A N 1
ATOM 604 C CA . HIS A 1 81 ? 5.438 1.192 -11.268 1.00 97.56 81 HIS A CA 1
ATOM 605 C C . HIS A 1 81 ? 4.912 -0.152 -10.797 1.00 97.56 81 HIS A C 1
ATOM 607 O O . HIS A 1 81 ? 4.183 -0.809 -11.529 1.00 97.56 81 HIS A O 1
ATOM 613 N N . ASN A 1 82 ? 5.259 -0.526 -9.571 1.00 96.88 82 ASN A N 1
ATOM 614 C CA . ASN A 1 82 ? 4.682 -1.686 -8.906 1.00 96.88 82 ASN A CA 1
ATOM 615 C C . ASN A 1 82 ? 4.337 -1.299 -7.470 1.00 96.88 82 ASN A C 1
ATOM 617 O O . ASN A 1 82 ? 4.926 -0.372 -6.900 1.00 96.88 82 ASN A O 1
ATOM 621 N N . SER A 1 83 ? 3.381 -1.998 -6.872 1.00 96.94 83 SER A N 1
ATOM 622 C CA . SER A 1 83 ? 3.097 -1.825 -5.455 1.00 96.94 83 SER A CA 1
ATOM 623 C C . SER A 1 83 ? 2.510 -3.069 -4.823 1.00 96.94 83 SER A C 1
ATOM 625 O O . SER A 1 83 ? 1.775 -3.809 -5.464 1.00 96.94 83 SER A O 1
ATOM 627 N N . THR A 1 84 ? 2.780 -3.233 -3.537 1.00 98.06 84 THR A N 1
ATOM 628 C CA . THR A 1 84 ? 2.169 -4.252 -2.688 1.00 98.06 84 THR A CA 1
ATOM 629 C C . THR A 1 84 ? 1.563 -3.561 -1.480 1.00 98.06 84 THR A C 1
ATOM 631 O O . THR A 1 84 ? 2.197 -2.695 -0.872 1.00 98.06 84 THR A O 1
ATOM 634 N N . ILE A 1 85 ? 0.329 -3.927 -1.149 1.00 98.06 85 ILE A N 1
ATOM 635 C CA . ILE A 1 85 ? -0.371 -3.453 0.041 1.00 98.06 85 ILE A CA 1
ATOM 636 C C . ILE A 1 85 ? -0.391 -4.598 1.048 1.00 98.06 85 ILE A C 1
ATOM 638 O O . ILE A 1 85 ? -0.696 -5.733 0.693 1.00 98.06 85 ILE A O 1
ATOM 642 N N . VAL A 1 86 ? -0.057 -4.292 2.297 1.00 97.81 86 VAL A N 1
ATOM 643 C CA . VAL A 1 86 ? -0.182 -5.203 3.431 1.00 97.81 86 VAL A CA 1
ATOM 644 C C . VAL A 1 86 ? -1.155 -4.567 4.409 1.00 97.81 86 VAL A C 1
ATOM 646 O O . VAL A 1 86 ? -0.897 -3.480 4.930 1.00 97.81 86 VAL A O 1
ATOM 649 N N . LEU A 1 87 ? -2.277 -5.244 4.624 1.00 97.44 87 LEU A N 1
ATOM 650 C CA . LEU A 1 87 ? -3.222 -4.924 5.683 1.00 97.44 87 LEU A CA 1
ATOM 651 C C . LEU A 1 87 ? -2.932 -5.844 6.863 1.00 97.44 87 LEU A C 1
ATOM 653 O O . LEU A 1 87 ? -2.6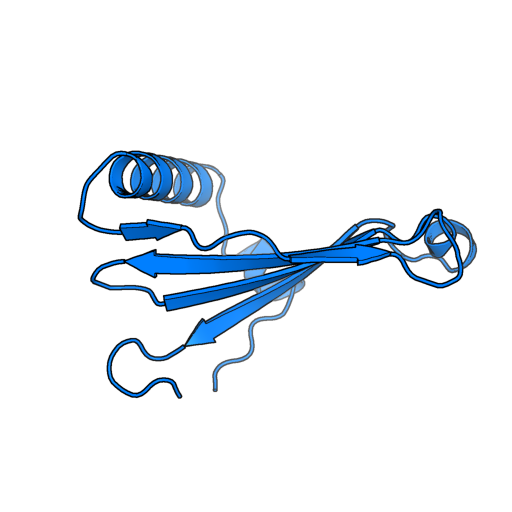98 -7.036 6.667 1.00 97.44 87 LEU A O 1
ATOM 657 N N . LEU A 1 88 ? -2.924 -5.265 8.056 1.00 96.44 88 LEU A N 1
ATOM 658 C CA . LEU A 1 88 ? -2.746 -5.986 9.307 1.00 96.44 88 LEU A CA 1
ATOM 659 C C . LEU A 1 88 ? -4.095 -6.079 10.006 1.00 96.44 88 LEU A C 1
ATOM 661 O O . LEU A 1 88 ? -4.894 -5.139 9.949 1.00 96.44 88 LEU A O 1
ATOM 665 N N . ASP A 1 89 ? -4.327 -7.184 10.703 1.00 93.38 89 ASP A N 1
ATOM 666 C CA . ASP A 1 89 ? -5.428 -7.261 11.653 1.00 93.38 89 ASP A CA 1
ATOM 667 C C . ASP A 1 89 ? -5.287 -6.118 12.670 1.00 93.38 89 ASP A C 1
ATOM 669 O O . ASP A 1 89 ? -4.277 -6.011 13.368 1.00 93.38 89 ASP A O 1
ATOM 673 N N . HIS A 1 90 ? -6.288 -5.240 12.738 1.00 88.50 90 HIS A N 1
ATOM 674 C CA . HIS A 1 90 ? -6.200 -4.016 13.533 1.00 88.50 90 HIS A CA 1
ATOM 675 C C . HIS A 1 90 ? -6.012 -4.297 15.036 1.00 88.50 90 HIS A C 1
ATOM 677 O O . HIS A 1 90 ? -5.354 -3.527 15.730 1.00 88.50 90 HIS A O 1
ATOM 683 N N . ASN A 1 91 ? -6.535 -5.423 15.532 1.00 90.94 91 ASN A N 1
ATOM 684 C CA . ASN A 1 91 ? -6.522 -5.764 16.954 1.00 90.94 91 ASN A CA 1
ATOM 685 C C . ASN A 1 91 ? -5.259 -6.527 17.376 1.00 90.94 91 ASN A C 1
ATOM 687 O O . ASN A 1 91 ? -4.841 -6.448 18.529 1.00 90.94 91 ASN A O 1
ATOM 691 N N . THR A 1 92 ? -4.674 -7.309 16.467 1.00 94.25 92 THR A N 1
ATOM 692 C CA . THR A 1 92 ? -3.610 -8.278 16.780 1.00 94.25 92 THR A CA 1
ATOM 693 C C . THR A 1 92 ? -2.321 -8.064 15.993 1.00 94.25 92 THR A C 1
ATOM 695 O O . THR A 1 92 ? -1.297 -8.653 16.336 1.00 94.25 92 THR A O 1
ATOM 698 N N . GLY A 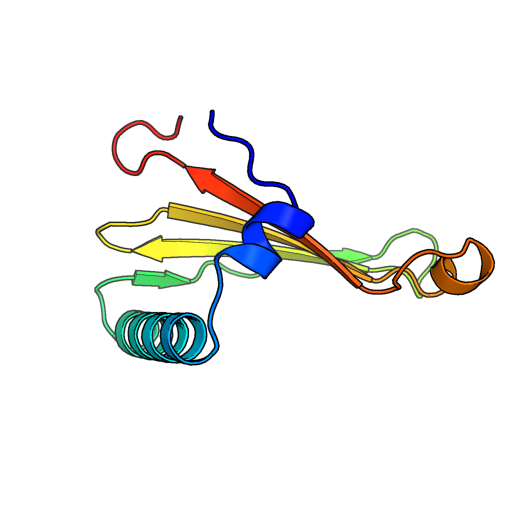1 93 ? -2.349 -7.243 14.942 1.00 92.12 93 GLY A N 1
ATOM 699 C CA . GLY A 1 93 ? -1.214 -6.973 14.059 1.00 92.12 93 GLY A CA 1
ATOM 700 C C . GLY A 1 93 ? -0.813 -8.140 13.148 1.00 92.12 93 GLY A C 1
ATOM 701 O O . GLY A 1 93 ? 0.262 -8.080 12.552 1.00 92.12 93 GLY A O 1
ATOM 702 N N . ARG A 1 94 ? -1.625 -9.204 13.077 1.00 91.31 94 ARG A N 1
ATOM 703 C CA . ARG A 1 94 ? -1.375 -10.394 12.243 1.00 91.31 94 ARG A CA 1
ATOM 704 C C . ARG A 1 94 ? -1.627 -10.173 10.756 1.00 91.31 94 ARG A C 1
ATOM 706 O O . ARG A 1 94 ? -2.413 -9.266 10.410 1.00 91.31 94 ARG A O 1
#

Secondary structure (DSSP, 8-state):
-----HHHHHHH--HHHHHHHHHHHHHHHTSSSEEEPPPEEEE-SSTT-EEEEEEEEESS-EEEEEEEE-TTGGGGT--SEEEEEEEE-TTT--